Protein AF-A0A6G4U5X5-F1 (afdb_monomer_lite)

pLDDT: mean 91.35, std 9.35, range [53.75, 98.38]

Foldseek 3Di:
DDADFLLVLLPDPDPDFLFQLRVVLSVQLSVVRPPHHLDPDLVVNLVSSQVSSCVVQVDGQDLDDDSPPKDAGPVSAPDDDDGGRIHGSCCVNPPVSVSSSVSSVVSVVVVVVVVVD

Structure (mmCIF, N/CA/C/O backbone):
data_AF-A0A6G4U5X5-F1
#
_entry.id   AF-A0A6G4U5X5-F1
#
loop_
_atom_site.group_PDB
_atom_site.id
_atom_site.type_symbol
_atom_site.label_atom_id
_atom_site.label_alt_id
_atom_site.label_comp_id
_atom_site.label_asym_id
_atom_site.label_entity_id
_atom_site.label_seq_id
_atom_site.pdbx_PDB_ins_code
_atom_site.Cartn_x
_atom_site.Cartn_y
_atom_site.Cartn_z
_atom_site.occupancy
_atom_site.B_iso_or_equiv
_atom_site.auth_seq_id
_atom_site.auth_comp_id
_atom_site.auth_asym_id
_atom_site.auth_atom_id
_atom_site.pdbx_PDB_model_num
ATOM 1 N N . MET A 1 1 ? -10.133 -2.503 25.547 1.00 53.75 1 MET A N 1
ATOM 2 C CA . MET A 1 1 ? -9.577 -3.040 24.289 1.00 53.75 1 MET A CA 1
ATOM 3 C C . MET A 1 1 ? -8.911 -1.889 23.582 1.00 53.75 1 MET A C 1
ATOM 5 O O . MET A 1 1 ? -9.521 -0.827 23.541 1.00 53.75 1 MET A O 1
ATOM 9 N N . ASP A 1 2 ? -7.698 -2.084 23.079 1.00 70.62 2 ASP A N 1
ATOM 10 C CA . ASP A 1 2 ? -7.078 -1.077 22.222 1.00 70.62 2 ASP A CA 1
ATOM 11 C C . ASP A 1 2 ? -7.887 -0.957 20.927 1.00 70.62 2 ASP A C 1
ATOM 13 O O . ASP A 1 2 ? -8.328 -1.960 20.356 1.00 70.62 2 ASP A O 1
ATOM 17 N N . GLU A 1 3 ? -8.144 0.279 20.504 1.00 82.38 3 GLU A N 1
ATOM 18 C CA . GLU A 1 3 ? -8.809 0.561 19.236 1.00 82.38 3 GLU A CA 1
ATOM 19 C C . GLU A 1 3 ? -7.946 0.020 18.083 1.00 82.38 3 GLU A C 1
ATOM 21 O O . GLU A 1 3 ? -6.725 0.192 18.111 1.00 82.38 3 GLU A O 1
ATOM 26 N N . PRO A 1 4 ? -8.523 -0.657 17.070 1.00 87.69 4 PRO A N 1
ATOM 27 C CA . PRO A 1 4 ? -7.722 -1.189 15.982 1.00 87.69 4 PRO A CA 1
ATOM 28 C C . PRO A 1 4 ? -7.076 -0.050 15.184 1.00 87.69 4 PRO A C 1
ATOM 30 O O . PRO A 1 4 ? -7.732 0.918 14.788 1.00 87.69 4 PRO A O 1
ATOM 33 N N . THR A 1 5 ? -5.783 -0.198 14.917 1.00 95.44 5 THR A N 1
ATOM 34 C CA . THR A 1 5 ? -4.963 0.793 14.220 1.00 95.44 5 THR A CA 1
ATOM 35 C C . THR A 1 5 ? -4.638 0.358 12.792 1.00 95.44 5 THR A C 1
ATOM 37 O O . THR A 1 5 ? -4.713 -0.820 12.433 1.00 95.44 5 THR A O 1
ATOM 40 N N . LEU A 1 6 ? -4.280 1.318 11.943 1.00 96.56 6 LEU A N 1
ATOM 41 C CA . LEU A 1 6 ? -3.954 1.088 10.537 1.00 96.56 6 LEU A CA 1
ATOM 42 C C . LEU A 1 6 ? -2.741 0.169 10.359 1.00 96.56 6 LEU A C 1
ATOM 44 O O . LEU A 1 6 ? -2.747 -0.662 9.456 1.00 96.56 6 LEU A O 1
ATOM 48 N N . ASP A 1 7 ? -1.724 0.255 11.217 1.00 97.19 7 ASP A N 1
ATOM 49 C CA . ASP A 1 7 ? -0.539 -0.607 11.140 1.00 97.19 7 ASP A CA 1
ATOM 50 C C . ASP A 1 7 ? -0.834 -2.083 11.440 1.00 97.19 7 ASP A C 1
ATOM 52 O O . ASP A 1 7 ? -0.181 -2.971 10.879 1.00 97.19 7 ASP A O 1
ATOM 56 N N . ALA A 1 8 ? -1.871 -2.369 12.235 1.00 96.69 8 ALA A N 1
ATOM 57 C CA . ALA A 1 8 ? -2.313 -3.736 12.499 1.00 96.69 8 ALA A CA 1
ATOM 58 C C . ALA A 1 8 ? -2.749 -4.457 11.208 1.00 96.69 8 ALA A C 1
ATOM 60 O O . ALA A 1 8 ? -2.601 -5.677 11.088 1.00 96.69 8 ALA A O 1
ATOM 61 N N . LEU A 1 9 ? -3.205 -3.705 10.197 1.00 96.81 9 LEU A N 1
ATOM 62 C CA . LEU A 1 9 ? -3.581 -4.237 8.885 1.00 96.81 9 LEU A CA 1
ATOM 63 C C . LEU A 1 9 ? -2.387 -4.820 8.121 1.00 96.81 9 LEU A C 1
ATOM 65 O O . LEU A 1 9 ? -2.590 -5.643 7.229 1.00 96.81 9 LEU A O 1
ATOM 69 N N . PHE A 1 10 ? -1.155 -4.442 8.473 1.00 97.88 10 PHE A N 1
ATOM 70 C CA . PHE A 1 10 ? 0.069 -4.837 7.776 1.00 97.88 10 PHE A CA 1
ATOM 71 C C . PHE A 1 10 ? 0.797 -6.017 8.434 1.00 97.88 10 PHE A C 1
ATOM 73 O O . PHE A 1 10 ? 1.661 -6.624 7.798 1.00 97.88 10 PHE A O 1
ATOM 80 N N . VAL A 1 11 ? 0.435 -6.386 9.671 1.00 96.19 11 VAL A N 1
ATOM 81 C CA . VAL A 1 11 ? 1.116 -7.439 10.453 1.00 96.19 11 VAL A CA 1
ATOM 82 C C . VAL A 1 11 ? 1.192 -8.755 9.679 1.00 96.19 11 VAL A C 1
ATOM 84 O O . VAL A 1 11 ? 2.251 -9.378 9.593 1.00 96.19 11 VAL A O 1
ATOM 87 N N . ARG A 1 12 ? 0.080 -9.171 9.060 1.00 95.75 12 ARG A N 1
ATOM 88 C CA . ARG A 1 12 ? 0.068 -10.343 8.179 1.00 95.75 12 ARG A CA 1
ATOM 89 C C . ARG A 1 12 ? 0.578 -9.952 6.796 1.00 95.75 12 ARG A C 1
ATOM 91 O O . ARG A 1 12 ? -0.086 -9.228 6.061 1.00 95.75 12 ARG A O 1
ATOM 98 N N . ARG A 1 13 ? 1.714 -10.491 6.380 1.00 96.12 13 ARG A N 1
ATOM 99 C CA . ARG A 1 13 ? 2.223 -10.272 5.021 1.00 96.12 13 ARG A CA 1
ATOM 100 C C . ARG A 1 13 ? 1.377 -11.025 3.976 1.00 96.12 13 ARG A C 1
ATOM 102 O O . ARG A 1 13 ? 0.862 -12.098 4.293 1.00 96.12 13 ARG A O 1
ATOM 109 N N . PRO A 1 14 ? 1.196 -10.482 2.761 1.00 94.31 14 PRO A N 1
ATOM 110 C CA . PRO A 1 14 ? 0.760 -11.247 1.597 1.00 94.31 14 PRO A CA 1
ATOM 111 C C . PRO A 1 14 ? 1.654 -12.472 1.367 1.00 94.31 14 PRO A C 1
ATOM 113 O O . PRO A 1 14 ? 2.864 -12.414 1.581 1.00 94.31 14 PRO A O 1
ATOM 116 N N . GLU A 1 15 ? 1.064 -13.574 0.906 1.00 91.56 15 GLU A N 1
ATOM 117 C CA . GLU A 1 15 ? 1.803 -14.809 0.594 1.00 91.56 15 GLU A CA 1
ATOM 118 C C . GLU A 1 15 ? 2.687 -14.660 -0.648 1.00 91.56 15 GLU A C 1
ATOM 120 O O . GLU A 1 15 ? 3.729 -15.303 -0.766 1.00 91.56 15 GLU A O 1
ATOM 125 N N . ARG A 1 16 ? 2.262 -13.807 -1.585 1.00 92.69 16 ARG A N 1
ATOM 126 C CA . ARG A 1 16 ? 2.965 -13.512 -2.832 1.00 92.69 16 ARG A CA 1
ATOM 127 C C . ARG A 1 16 ? 3.158 -12.012 -2.969 1.00 92.69 16 ARG A C 1
ATOM 129 O O . ARG A 1 16 ? 2.238 -11.240 -2.709 1.00 92.69 16 ARG A O 1
ATOM 136 N N . TRP A 1 17 ? 4.345 -11.636 -3.421 1.00 93.94 17 TRP A N 1
ATOM 137 C CA . TRP A 1 17 ? 4.736 -10.262 -3.725 1.00 93.94 17 TRP A CA 1
ATOM 138 C C . TRP A 1 17 ? 4.868 -10.085 -5.234 1.00 93.94 17 TRP A C 1
ATOM 140 O O . TRP A 1 17 ? 5.132 -11.063 -5.935 1.00 93.94 17 TRP A O 1
ATOM 150 N N . GLY A 1 18 ? 4.698 -8.857 -5.730 1.00 90.38 18 GLY A N 1
ATOM 151 C CA . GLY A 1 18 ? 4.970 -8.547 -7.132 1.00 90.38 18 GLY A CA 1
ATOM 152 C C . GLY A 1 18 ? 6.472 -8.559 -7.411 1.00 90.38 18 GLY A C 1
ATOM 153 O O . GLY A 1 18 ? 6.955 -9.331 -8.234 1.00 90.38 18 GLY A O 1
ATOM 154 N N . LEU A 1 19 ? 7.216 -7.721 -6.692 1.00 90.69 19 LEU A N 1
ATOM 155 C CA . LEU A 1 19 ? 8.650 -7.488 -6.842 1.00 90.69 19 LEU A CA 1
ATOM 156 C C . LEU A 1 19 ? 9.338 -7.293 -5.482 1.00 90.69 19 LEU A C 1
ATOM 158 O O . LEU A 1 19 ? 8.697 -7.168 -4.440 1.00 90.69 19 LEU A O 1
ATOM 162 N N . ARG A 1 20 ? 10.678 -7.272 -5.480 1.00 90.25 20 ARG A N 1
ATOM 163 C CA . ARG A 1 20 ? 11.488 -7.238 -4.246 1.00 90.25 20 ARG A CA 1
ATOM 164 C C . ARG A 1 20 ? 11.417 -5.912 -3.482 1.00 90.25 20 ARG A C 1
ATOM 166 O O . ARG A 1 20 ? 11.729 -5.902 -2.296 1.00 90.25 20 ARG A O 1
ATOM 173 N N . GLY A 1 21 ? 10.984 -4.826 -4.120 1.00 91.88 21 GLY A N 1
ATOM 174 C CA . GLY A 1 21 ? 10.710 -3.554 -3.450 1.00 91.88 21 GLY A CA 1
ATOM 175 C C . GLY A 1 21 ? 9.366 -3.524 -2.715 1.00 91.88 21 GLY A C 1
ATOM 176 O O . GLY A 1 21 ? 9.219 -2.756 -1.766 1.00 91.88 21 GLY A O 1
ATOM 177 N N . ASP A 1 22 ? 8.396 -4.371 -3.085 1.00 95.44 22 ASP A N 1
ATOM 178 C CA . ASP A 1 22 ? 7.057 -4.350 -2.475 1.00 95.44 22 ASP A CA 1
ATOM 179 C C . ASP A 1 22 ? 7.072 -4.673 -0.965 1.00 95.44 22 ASP A C 1
ATOM 181 O O . ASP A 1 22 ? 6.431 -3.939 -0.208 1.00 95.44 22 ASP A O 1
ATOM 185 N N . PRO A 1 23 ? 7.831 -5.677 -0.470 1.00 95.50 23 PRO A N 1
ATOM 186 C CA . PRO A 1 23 ? 7.966 -5.915 0.969 1.00 95.50 23 PRO A CA 1
ATOM 187 C C . PRO A 1 23 ? 8.531 -4.716 1.742 1.00 95.50 23 PRO A C 1
ATOM 189 O O . PRO A 1 23 ? 8.135 -4.482 2.884 1.00 95.50 23 PRO A O 1
ATOM 192 N N . VAL A 1 24 ? 9.442 -3.951 1.130 1.00 94.81 24 VAL A N 1
ATOM 193 C CA . VAL A 1 24 ? 10.057 -2.773 1.760 1.00 94.81 24 VAL A CA 1
ATOM 194 C C . VAL A 1 24 ? 9.028 -1.652 1.891 1.00 94.81 24 VAL A C 1
ATOM 196 O O . VAL A 1 24 ? 8.882 -1.084 2.973 1.00 94.81 24 VAL A O 1
ATOM 199 N N . VAL A 1 25 ? 8.262 -1.369 0.830 1.00 97.12 25 VAL A N 1
ATOM 200 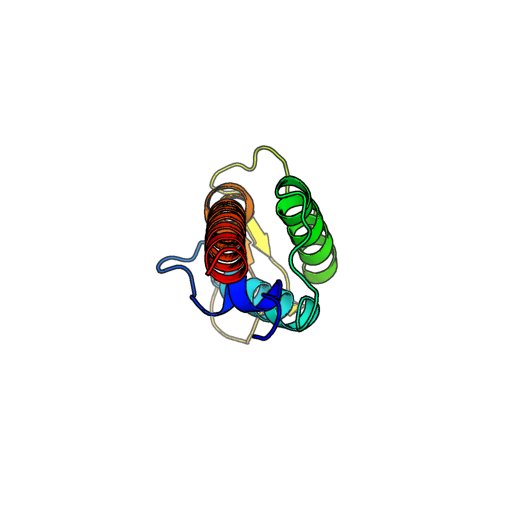C CA . VAL A 1 25 ? 7.173 -0.376 0.886 1.00 97.12 25 VAL A CA 1
ATOM 201 C C . VAL A 1 25 ? 6.106 -0.793 1.895 1.00 97.12 25 VAL A C 1
ATOM 203 O O . VAL A 1 25 ? 5.663 0.033 2.685 1.00 97.12 25 VAL A O 1
ATOM 206 N N . TRP A 1 26 ? 5.742 -2.077 1.937 1.00 98.12 26 TRP A N 1
ATOM 207 C CA . TRP A 1 26 ? 4.797 -2.608 2.921 1.00 98.12 26 TRP A CA 1
ATOM 208 C C . TRP A 1 26 ? 5.242 -2.349 4.362 1.00 98.12 26 TRP A C 1
ATOM 210 O O . TRP A 1 26 ? 4.452 -1.877 5.177 1.00 98.12 26 TRP A O 1
ATOM 220 N N . GLN A 1 27 ? 6.511 -2.617 4.676 1.00 97.12 27 GLN A N 1
ATOM 221 C CA . GLN A 1 27 ? 7.064 -2.350 6.003 1.00 97.12 27 GLN A CA 1
ATOM 222 C C . GLN A 1 27 ? 7.103 -0.848 6.321 1.00 97.12 27 GLN A C 1
ATOM 224 O O . GLN A 1 27 ? 6.779 -0.451 7.438 1.00 97.12 27 GLN A O 1
ATOM 229 N N . GLN A 1 28 ? 7.470 -0.001 5.357 1.00 97.75 28 GLN A N 1
ATOM 230 C CA . GLN A 1 28 ? 7.487 1.448 5.567 1.00 97.75 28 GLN A CA 1
ATOM 231 C C . GLN A 1 28 ? 6.083 2.026 5.772 1.00 97.75 28 GLN A C 1
ATOM 233 O O . GLN A 1 28 ? 5.910 2.901 6.617 1.00 97.75 28 GLN A O 1
ATOM 238 N N . LEU A 1 29 ? 5.078 1.523 5.049 1.00 98.38 29 LEU A N 1
ATOM 239 C CA . LEU A 1 29 ? 3.678 1.884 5.271 1.00 98.38 29 LEU A CA 1
ATOM 240 C C . LEU A 1 29 ? 3.220 1.484 6.671 1.00 98.38 29 LEU A C 1
ATOM 242 O O . LEU A 1 29 ? 2.623 2.304 7.361 1.00 98.38 29 LEU A O 1
ATOM 246 N N . GLN A 1 30 ? 3.543 0.263 7.110 1.00 98.38 30 GLN A N 1
ATOM 247 C CA . GLN A 1 30 ? 3.246 -0.180 8.472 1.00 98.38 30 GLN A CA 1
ATOM 248 C C . GLN A 1 30 ? 3.827 0.786 9.513 1.00 98.38 30 GLN A C 1
ATOM 250 O O . GLN A 1 30 ? 3.128 1.173 10.444 1.00 98.38 30 GLN A O 1
ATOM 255 N N . GLU A 1 31 ? 5.082 1.204 9.343 1.00 98.00 31 GLU A N 1
ATOM 256 C CA . GLU A 1 31 ? 5.736 2.121 10.277 1.00 98.00 31 GLU A CA 1
ATOM 257 C C . GLU A 1 31 ? 5.099 3.515 10.273 1.00 98.00 31 GLU A C 1
ATOM 259 O O . GLU A 1 31 ? 4.765 4.049 11.327 1.00 98.00 31 GLU A O 1
ATOM 264 N N . ARG A 1 32 ? 4.870 4.095 9.089 1.00 97.75 32 ARG A N 1
ATOM 265 C CA . ARG A 1 32 ? 4.249 5.426 8.945 1.00 97.75 32 ARG A CA 1
ATOM 266 C C . ARG A 1 32 ? 2.818 5.474 9.468 1.00 97.75 32 ARG A C 1
ATOM 268 O O . ARG A 1 32 ? 2.333 6.534 9.862 1.00 97.75 32 ARG A O 1
ATOM 275 N N . LEU A 1 33 ? 2.132 4.334 9.442 1.00 97.44 33 LEU A N 1
ATOM 276 C CA . LEU A 1 33 ? 0.750 4.207 9.883 1.00 97.44 33 LEU A CA 1
ATOM 277 C C . LEU A 1 33 ? 0.604 3.755 11.339 1.00 97.44 33 LEU A C 1
ATOM 279 O O . LEU A 1 33 ? -0.525 3.600 11.813 1.00 97.44 33 LEU A O 1
ATOM 283 N N . ARG A 1 34 ? 1.721 3.583 12.056 1.00 97.19 34 ARG A N 1
ATOM 284 C CA . ARG A 1 34 ? 1.745 3.090 13.431 1.00 97.19 34 ARG A CA 1
ATOM 285 C C . ARG A 1 34 ? 0.882 3.938 14.358 1.00 97.19 34 ARG A C 1
ATOM 287 O O . ARG A 1 34 ? 1.058 5.150 14.455 1.00 97.19 34 ARG A O 1
ATOM 294 N N . GLY A 1 35 ? -0.048 3.284 15.053 1.00 94.56 35 GLY A N 1
ATOM 295 C CA . GLY A 1 35 ? -0.889 3.919 16.069 1.00 94.56 35 GLY A CA 1
ATOM 296 C C . GLY A 1 35 ? -2.008 4.808 15.518 1.00 94.56 35 GLY A C 1
ATOM 297 O O . GLY A 1 35 ? -2.801 5.331 16.297 1.00 94.56 35 GLY A O 1
ATOM 298 N N . ARG A 1 36 ? -2.115 4.991 14.194 1.00 95.31 36 ARG A N 1
ATOM 299 C CA . ARG A 1 36 ? -3.219 5.757 13.596 1.00 95.31 36 ARG A CA 1
ATOM 300 C C . ARG A 1 36 ? -4.502 4.922 13.657 1.00 95.31 36 ARG A C 1
ATOM 302 O O . ARG A 1 36 ? -4.465 3.773 13.218 1.00 95.31 36 ARG A O 1
ATOM 309 N N . PRO A 1 37 ? -5.635 5.460 14.137 1.00 93.62 37 PRO A N 1
ATOM 310 C CA . PRO A 1 37 ? -6.885 4.708 14.201 1.00 93.62 37 PRO A CA 1
ATOM 311 C C . PRO A 1 37 ? -7.402 4.370 12.798 1.00 93.62 37 PRO A C 1
ATOM 313 O O . PRO A 1 37 ? -7.193 5.128 11.843 1.00 93.62 37 PRO A O 1
ATOM 316 N N . ILE A 1 38 ? -8.100 3.240 12.664 1.00 93.00 38 ILE A N 1
ATOM 317 C CA . ILE A 1 38 ? -8.803 2.904 11.420 1.00 93.00 38 ILE A CA 1
ATOM 318 C C . ILE A 1 38 ? -9.980 3.884 11.237 1.00 93.00 38 ILE A C 1
ATOM 320 O O . ILE A 1 38 ? -10.876 3.914 12.083 1.00 93.00 38 ILE A O 1
ATOM 324 N N . PRO A 1 39 ? -10.044 4.667 10.141 1.00 91.12 39 PRO A N 1
ATOM 325 C CA . PRO A 1 39 ? -11.155 5.578 9.889 1.00 91.12 39 PRO A CA 1
ATOM 326 C C . PRO A 1 39 ? -12.492 4.836 9.778 1.00 91.12 39 PRO A C 1
ATOM 328 O O . PRO A 1 39 ? -12.580 3.735 9.234 1.00 91.12 39 PRO A O 1
ATOM 331 N N . GLY A 1 40 ? -13.570 5.488 10.221 1.00 84.75 40 GLY A N 1
ATOM 332 C CA . GLY A 1 40 ? -14.927 4.934 10.138 1.00 84.75 40 GLY A CA 1
ATOM 333 C C . GLY A 1 40 ? -15.452 4.749 8.706 1.00 84.75 40 GLY A C 1
ATOM 334 O O . GLY A 1 40 ? -16.390 3.983 8.498 1.00 84.75 40 GLY A O 1
ATOM 335 N N . PHE A 1 41 ? -14.840 5.417 7.722 1.00 88.00 41 PHE A N 1
ATOM 336 C CA . PHE A 1 41 ? -15.199 5.345 6.306 1.00 88.00 41 PHE A CA 1
ATOM 337 C C . PHE A 1 41 ? -14.176 4.505 5.530 1.00 88.00 41 PHE A C 1
ATOM 339 O O . PHE A 1 41 ? -13.064 4.960 5.271 1.00 88.00 41 PHE A O 1
ATOM 346 N N . LEU A 1 42 ? -14.550 3.280 5.140 1.00 83.75 42 LEU A N 1
ATOM 347 C CA . LEU A 1 42 ? -13.641 2.319 4.494 1.00 83.75 42 LEU A CA 1
ATOM 348 C C . LEU A 1 42 ? -12.945 2.836 3.221 1.00 83.75 42 LEU A C 1
ATOM 350 O O . LEU A 1 42 ? -11.755 2.563 3.069 1.00 83.75 42 LEU A O 1
ATOM 354 N N . PRO A 1 43 ? -13.590 3.614 2.329 1.00 88.69 43 PRO A N 1
ATOM 355 C CA . PRO A 1 43 ? -12.894 4.168 1.169 1.00 88.69 43 PRO A CA 1
ATOM 356 C C . PRO A 1 43 ? -11.723 5.095 1.531 1.00 88.69 43 PRO A C 1
ATOM 358 O O . PRO A 1 43 ? -10.781 5.203 0.751 1.00 88.69 43 PRO A O 1
ATOM 361 N N . ALA A 1 44 ? -11.714 5.696 2.730 1.00 92.88 44 ALA A N 1
ATOM 362 C CA . ALA A 1 44 ? -10.582 6.500 3.192 1.00 92.88 44 ALA A CA 1
ATOM 363 C C . ALA A 1 44 ? -9.303 5.668 3.392 1.00 92.88 44 ALA A C 1
ATOM 365 O O . ALA A 1 44 ? -8.210 6.217 3.286 1.00 92.88 44 ALA A O 1
ATOM 366 N N . ILE A 1 45 ? -9.413 4.354 3.638 1.00 94.38 45 ILE A N 1
ATOM 367 C CA . ILE A 1 45 ? -8.251 3.457 3.757 1.00 94.38 45 ILE A CA 1
ATOM 368 C C . ILE A 1 45 ? -7.448 3.460 2.460 1.00 94.38 45 ILE A C 1
ATOM 370 O O . ILE A 1 45 ? -6.233 3.638 2.498 1.00 94.38 45 ILE A O 1
ATOM 374 N N . GLY A 1 46 ? -8.133 3.314 1.320 1.00 94.81 46 GLY A N 1
ATOM 375 C CA . GLY A 1 46 ? -7.496 3.341 0.006 1.00 94.81 46 GLY A CA 1
ATOM 376 C C . GLY A 1 46 ? -6.758 4.655 -0.220 1.00 94.81 46 GLY A C 1
ATOM 377 O O . GLY A 1 46 ? -5.564 4.645 -0.492 1.00 94.81 46 GLY A O 1
ATOM 378 N N . THR A 1 47 ? -7.428 5.786 0.013 1.00 96.12 47 THR A N 1
ATOM 379 C CA . THR A 1 47 ? -6.826 7.119 -0.135 1.00 96.12 47 THR A CA 1
ATOM 380 C C . THR A 1 47 ? -5.611 7.332 0.771 1.00 96.12 47 THR A C 1
ATOM 382 O O . THR A 1 47 ? -4.603 7.867 0.316 1.00 96.12 47 THR A O 1
ATOM 385 N N . ILE A 1 48 ? -5.675 6.903 2.036 1.00 97.56 48 ILE A N 1
ATOM 386 C CA . ILE A 1 48 ? -4.547 7.019 2.972 1.00 97.56 48 ILE A CA 1
ATOM 387 C C . ILE A 1 48 ? -3.364 6.187 2.478 1.00 97.56 48 ILE A C 1
ATOM 389 O O . ILE A 1 48 ? -2.249 6.695 2.407 1.00 97.56 48 ILE A O 1
ATOM 393 N N . VAL A 1 49 ? -3.597 4.923 2.122 1.00 97.38 49 VAL A N 1
ATOM 394 C CA . VAL A 1 49 ? -2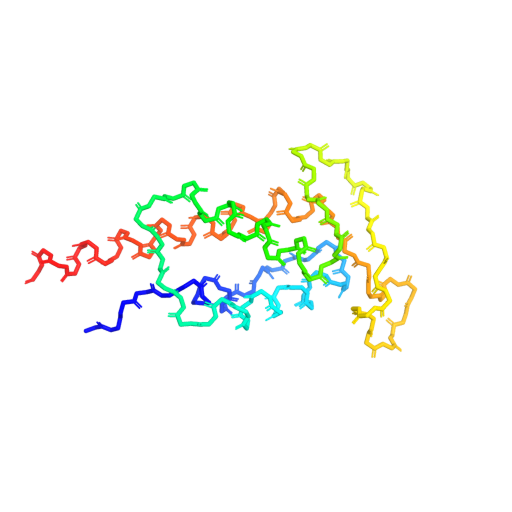.522 4.032 1.673 1.00 97.38 49 VAL A CA 1
ATOM 395 C C . VAL A 1 49 ? -1.927 4.513 0.351 1.00 97.38 49 VAL A C 1
ATOM 397 O O . VAL A 1 49 ? -0.711 4.495 0.212 1.00 97.38 49 VAL A O 1
ATOM 400 N N . GLU A 1 50 ? -2.743 4.988 -0.591 1.00 97.88 50 GLU A N 1
ATOM 401 C CA . GLU A 1 50 ? -2.274 5.572 -1.856 1.00 97.88 50 GLU A CA 1
ATOM 402 C C . GLU A 1 50 ? -1.408 6.816 -1.620 1.00 97.88 50 GLU A C 1
ATOM 404 O O . GLU A 1 50 ? -0.326 6.927 -2.194 1.00 97.88 50 GLU A O 1
ATOM 409 N N . SER A 1 51 ? -1.831 7.708 -0.721 1.00 98.12 51 SER A N 1
ATOM 410 C CA . SER A 1 51 ? -1.073 8.915 -0.380 1.00 98.12 51 SER A CA 1
ATOM 411 C C . SER A 1 51 ? 0.269 8.593 0.286 1.00 98.12 51 SER A C 1
ATOM 413 O O . SER A 1 51 ? 1.301 9.137 -0.107 1.00 98.12 51 SER A O 1
ATOM 415 N N . GLU A 1 52 ? 0.293 7.677 1.257 1.00 98.31 52 GLU A N 1
ATOM 416 C CA . GLU A 1 52 ? 1.540 7.269 1.916 1.00 98.31 52 GLU A CA 1
ATOM 417 C C . GLU A 1 52 ? 2.444 6.459 0.975 1.00 98.31 52 GLU A C 1
ATOM 419 O O . GLU A 1 52 ? 3.669 6.583 1.027 1.00 98.31 52 GLU A O 1
ATOM 424 N N . PHE A 1 53 ? 1.859 5.664 0.073 1.00 98.31 53 PHE A N 1
ATOM 425 C CA . PHE A 1 53 ? 2.594 4.972 -0.981 1.00 98.31 53 PHE A CA 1
ATOM 426 C C . PHE A 1 53 ? 3.317 5.980 -1.874 1.00 98.31 53 PHE A C 1
ATOM 428 O O . PHE A 1 53 ? 4.522 5.840 -2.093 1.00 98.31 53 PHE A O 1
ATOM 435 N N . ALA A 1 54 ? 2.623 7.023 -2.337 1.00 98.25 54 ALA A N 1
ATOM 436 C CA . ALA A 1 54 ? 3.228 8.090 -3.127 1.00 98.25 54 ALA A CA 1
ATOM 437 C C . ALA A 1 54 ? 4.317 8.832 -2.335 1.00 98.25 54 ALA A C 1
ATOM 439 O O . ALA A 1 54 ? 5.396 9.084 -2.866 1.00 98.25 54 ALA A O 1
ATOM 440 N N . ALA A 1 55 ? 4.106 9.088 -1.040 1.00 97.94 55 ALA A N 1
ATOM 441 C CA . ALA A 1 55 ? 5.106 9.720 -0.178 1.00 97.94 55 ALA A CA 1
ATOM 442 C C . ALA A 1 55 ? 6.378 8.868 0.021 1.00 97.94 55 ALA A C 1
ATOM 444 O O . ALA A 1 55 ? 7.474 9.415 0.149 1.00 97.94 55 ALA A O 1
ATOM 445 N N . ILE A 1 56 ? 6.256 7.537 0.059 1.00 96.88 56 ILE A N 1
ATOM 446 C CA . ILE A 1 56 ? 7.396 6.611 0.169 1.00 96.88 56 ILE A CA 1
ATOM 447 C C . ILE A 1 56 ? 8.118 6.460 -1.169 1.00 96.88 56 ILE A C 1
ATOM 449 O O . ILE A 1 56 ? 9.346 6.406 -1.216 1.00 96.88 56 ILE A O 1
ATOM 453 N N . THR A 1 57 ? 7.361 6.317 -2.252 1.00 96.44 57 THR A N 1
ATOM 454 C CA . THR A 1 57 ? 7.894 5.887 -3.550 1.00 96.44 57 THR A CA 1
ATOM 455 C C . THR A 1 57 ? 8.216 7.041 -4.490 1.00 96.44 57 THR A C 1
ATOM 457 O O . THR A 1 57 ? 9.000 6.859 -5.416 1.00 96.44 57 THR A O 1
ATOM 460 N N . GLY A 1 58 ? 7.627 8.216 -4.271 1.00 97.38 58 GLY A N 1
ATOM 461 C CA . GLY A 1 58 ? 7.611 9.314 -5.237 1.00 97.38 58 GLY A CA 1
ATOM 462 C C . GLY A 1 58 ? 6.754 9.023 -6.474 1.00 97.38 58 GLY A C 1
ATOM 463 O O . GLY A 1 58 ? 6.888 9.721 -7.476 1.00 97.38 58 GLY A O 1
ATOM 464 N N . VAL A 1 59 ? 5.917 7.979 -6.440 1.00 96.38 59 VAL A N 1
ATOM 465 C CA . VAL A 1 59 ? 5.111 7.522 -7.576 1.00 96.38 59 VAL A CA 1
ATOM 466 C C . VAL A 1 59 ? 3.641 7.451 -7.183 1.00 96.38 59 VAL A C 1
ATOM 468 O O . VAL A 1 59 ? 3.266 6.743 -6.253 1.00 96.38 59 VAL A O 1
ATOM 471 N N . GLU A 1 60 ? 2.797 8.121 -7.961 1.00 97.00 60 GLU A N 1
ATOM 472 C CA . GLU A 1 60 ? 1.346 7.979 -7.860 1.00 97.00 60 GLU A CA 1
ATOM 473 C C . GLU A 1 60 ? 0.894 6.590 -8.315 1.00 97.00 60 GLU A C 1
ATOM 475 O O . GLU A 1 60 ? 1.351 6.074 -9.340 1.00 97.00 60 GLU A O 1
ATOM 480 N N . LEU A 1 61 ? -0.044 5.989 -7.582 1.00 96.44 61 LEU A N 1
ATOM 481 C CA . LEU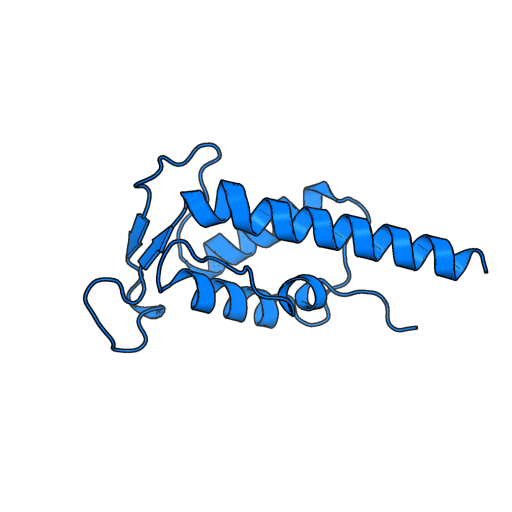 A 1 61 ? -0.600 4.695 -7.956 1.00 96.44 61 LEU A CA 1
ATOM 482 C C . LEU A 1 61 ? -1.703 4.894 -9.013 1.00 96.44 61 LEU A C 1
ATOM 484 O O . LEU A 1 61 ? -2.791 5.363 -8.673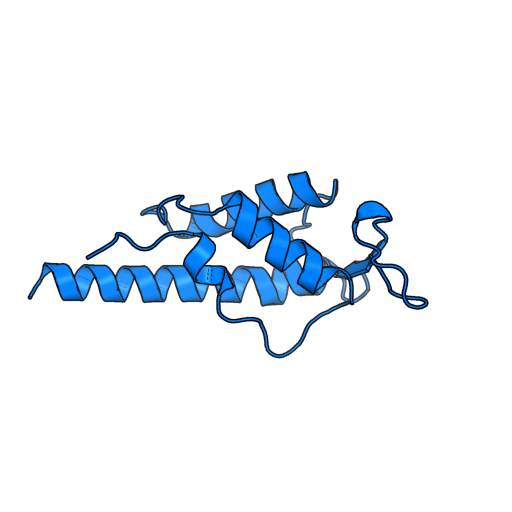 1.00 96.44 61 LEU A O 1
ATOM 488 N N . PRO A 1 62 ? -1.507 4.516 -10.287 1.00 96.00 62 PRO A N 1
ATOM 489 C CA . PRO A 1 62 ? -2.526 4.710 -11.317 1.00 96.00 62 PRO A CA 1
ATOM 490 C C . PRO A 1 62 ? -3.785 3.891 -11.006 1.00 96.00 62 PRO A C 1
ATOM 492 O O . PRO A 1 62 ? -3.712 2.824 -10.394 1.00 96.00 62 PRO A O 1
ATOM 495 N N . SER A 1 63 ? -4.959 4.348 -11.454 1.00 94.44 63 SER A N 1
ATOM 496 C CA . SER A 1 63 ? -6.218 3.608 -11.249 1.00 94.44 63 SER A CA 1
ATOM 497 C C . SER A 1 63 ? -6.281 2.290 -12.034 1.00 94.44 63 SER A C 1
ATOM 499 O O . SER A 1 63 ? -7.049 1.403 -11.669 1.00 94.44 63 SER A O 1
ATOM 501 N N . ARG A 1 64 ? -5.509 2.165 -13.123 1.00 95.69 64 ARG A N 1
ATOM 502 C CA . ARG A 1 64 ? -5.457 0.984 -14.005 1.00 95.69 64 ARG A CA 1
ATOM 503 C C . ARG A 1 64 ? -4.019 0.727 -14.504 1.00 95.69 64 ARG A C 1
ATOM 505 O O . ARG A 1 64 ? -3.736 1.034 -15.659 1.00 95.69 64 ARG A O 1
ATOM 512 N N . PRO A 1 65 ? -3.098 0.249 -13.649 1.00 96.06 65 PRO A N 1
ATOM 513 C CA . PRO A 1 65 ? -1.748 -0.139 -14.067 1.00 96.06 65 PRO A CA 1
ATOM 514 C C . PRO A 1 65 ? -1.773 -1.370 -14.981 1.00 96.06 65 PRO A C 1
ATOM 516 O O . PRO A 1 65 ? -2.578 -2.282 -14.781 1.00 96.06 65 PRO A O 1
ATOM 519 N N . GLY A 1 66 ? -0.850 -1.430 -15.941 1.00 96.75 66 GLY A N 1
ATOM 520 C CA . GLY A 1 66 ? -0.560 -2.661 -16.681 1.00 96.75 66 GLY A CA 1
ATOM 521 C C . GLY A 1 66 ? 0.183 -3.693 -15.820 1.00 96.75 66 GLY A C 1
ATOM 522 O O . GLY A 1 66 ? 0.771 -3.346 -14.800 1.00 96.75 66 GLY A O 1
ATOM 523 N N . LEU A 1 67 ? 0.208 -4.965 -16.236 1.00 93.12 67 LEU A N 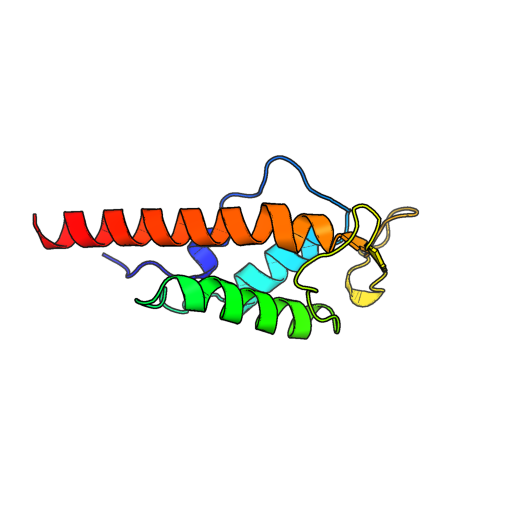1
ATOM 524 C CA . LEU A 1 67 ? 0.936 -6.035 -15.520 1.00 93.12 67 LEU A CA 1
ATOM 525 C C . LEU A 1 67 ? 2.437 -5.726 -15.346 1.00 93.12 67 LEU A C 1
ATOM 527 O O . LEU A 1 67 ? 3.025 -6.038 -14.306 1.00 93.12 67 LEU A O 1
ATOM 531 N N . ASP A 1 68 ? 3.019 -5.048 -16.335 1.00 93.50 68 ASP A N 1
ATOM 532 C CA . ASP A 1 68 ? 4.438 -4.682 -16.387 1.00 93.50 68 ASP A CA 1
ATOM 533 C C . ASP A 1 68 ? 4.714 -3.248 -15.898 1.00 93.50 68 ASP A C 1
ATOM 535 O O . ASP A 1 68 ? 5.816 -2.726 -16.069 1.00 93.50 68 ASP A O 1
ATOM 539 N N . ASP A 1 69 ? 3.731 -2.581 -15.273 1.00 95.69 69 ASP A N 1
ATOM 540 C CA . ASP A 1 69 ? 3.938 -1.256 -14.680 1.00 95.69 69 ASP A CA 1
ATOM 541 C C . ASP A 1 69 ? 4.752 -1.361 -13.389 1.00 95.69 69 ASP A C 1
ATOM 543 O O . ASP A 1 69 ? 4.234 -1.424 -12.268 1.00 95.69 69 ASP A O 1
ATOM 547 N N . HIS A 1 70 ? 6.069 -1.400 -13.562 1.00 95.50 70 HIS A N 1
ATOM 548 C CA . HIS A 1 70 ? 7.042 -1.488 -12.482 1.00 95.50 70 HIS A CA 1
ATOM 549 C C . HIS A 1 70 ? 7.831 -0.189 -12.374 1.00 95.50 70 HIS A C 1
ATOM 551 O O . HIS A 1 70 ? 8.039 0.515 -13.366 1.00 95.50 70 HIS A O 1
ATOM 557 N N . ARG A 1 71 ? 8.282 0.155 -11.168 1.00 95.62 71 ARG A N 1
ATOM 558 C CA . ARG A 1 71 ? 9.119 1.340 -10.941 1.00 95.62 71 ARG A CA 1
ATOM 559 C C . ARG A 1 71 ? 10.329 0.964 -10.112 1.00 95.62 71 ARG A C 1
ATOM 561 O O . ARG A 1 71 ? 10.192 0.409 -9.027 1.00 95.62 71 ARG A O 1
ATOM 568 N N . TYR A 1 72 ? 11.510 1.256 -10.642 1.00 93.44 72 TYR A N 1
ATOM 569 C CA . TYR A 1 72 ? 12.757 1.089 -9.913 1.00 93.44 72 TYR A CA 1
ATOM 570 C C . TYR A 1 72 ? 13.000 2.298 -9.015 1.00 93.44 72 TYR A C 1
ATOM 572 O O . TYR A 1 72 ? 13.016 3.437 -9.483 1.00 93.44 72 TYR A O 1
ATOM 580 N N . LEU A 1 73 ? 13.213 2.037 -7.730 1.00 92.00 73 LEU A N 1
ATOM 581 C CA . LEU A 1 73 ? 13.372 3.038 -6.691 1.00 92.00 73 LEU A CA 1
ATOM 582 C C . LEU A 1 73 ? 14.641 2.720 -5.908 1.00 92.00 73 LEU A C 1
ATOM 584 O O . LEU A 1 73 ? 14.680 1.817 -5.073 1.00 92.00 73 LEU A O 1
ATOM 588 N N . ARG A 1 74 ? 15.708 3.475 -6.192 1.00 89.38 74 ARG A N 1
ATOM 589 C CA . ARG A 1 74 ? 17.048 3.232 -5.634 1.00 89.38 74 ARG A CA 1
ATOM 590 C C . ARG A 1 74 ? 17.047 3.158 -4.106 1.00 89.38 74 ARG A C 1
ATOM 592 O O . ARG A 1 74 ? 17.770 2.345 -3.548 1.00 89.38 74 ARG A O 1
ATOM 599 N N . HIS A 1 75 ? 16.264 3.997 -3.432 1.00 88.69 75 HIS A N 1
ATOM 600 C CA . HIS A 1 75 ? 16.204 4.041 -1.966 1.00 88.69 75 HIS A CA 1
ATOM 601 C C . HIS A 1 75 ? 15.500 2.832 -1.341 1.00 88.69 75 HIS A C 1
ATOM 603 O O . HIS A 1 75 ? 15.573 2.654 -0.130 1.00 88.69 75 HIS A O 1
ATOM 609 N N . LEU A 1 76 ? 14.825 2.009 -2.146 1.00 87.62 76 LEU A N 1
ATOM 610 C CA . LEU A 1 76 ? 14.233 0.746 -1.711 1.00 87.62 76 LEU A CA 1
ATOM 611 C C . LEU A 1 76 ? 15.147 -0.455 -1.973 1.00 87.62 76 LEU A C 1
ATOM 613 O O . LEU A 1 76 ? 14.815 -1.565 -1.559 1.00 87.62 76 LEU A O 1
ATOM 617 N N . ALA A 1 77 ? 16.268 -0.261 -2.673 1.00 85.25 77 ALA A N 1
ATOM 618 C CA . ALA A 1 77 ? 17.234 -1.321 -2.910 1.00 85.25 77 ALA A CA 1
ATOM 619 C C . ALA A 1 77 ? 18.025 -1.604 -1.625 1.00 85.25 77 ALA A C 1
ATOM 621 O O . ALA A 1 77 ? 18.558 -0.694 -0.992 1.00 85.25 77 ALA A O 1
ATOM 622 N N . THR A 1 78 ? 18.111 -2.877 -1.252 1.00 74.00 78 THR A N 1
ATOM 623 C CA . THR A 1 78 ? 18.803 -3.350 -0.040 1.00 74.00 78 THR A CA 1
ATOM 624 C C . THR A 1 78 ? 20.182 -3.966 -0.321 1.00 74.00 78 THR A C 1
ATOM 626 O O . THR A 1 78 ? 20.895 -4.343 0.605 1.00 74.00 78 THR A O 1
ATOM 629 N N . GLY A 1 79 ? 20.594 -4.020 -1.590 1.00 69.06 79 GLY A N 1
ATOM 630 C CA . GLY A 1 79 ? 21.906 -4.446 -2.073 1.00 69.06 79 GLY A CA 1
ATOM 631 C C . GLY A 1 79 ? 21.961 -5.809 -2.781 1.00 69.06 79 GLY A C 1
ATOM 632 O O . GLY A 1 79 ? 23.064 -6.322 -2.955 1.00 69.06 79 GLY A O 1
ATOM 633 N N . SER A 1 80 ? 20.843 -6.428 -3.201 1.00 64.06 80 SER A N 1
ATOM 634 C CA . SER A 1 80 ? 20.864 -7.783 -3.798 1.00 64.06 80 SER A CA 1
ATOM 635 C C . SER A 1 80 ? 20.024 -7.991 -5.079 1.00 64.06 80 SER A C 1
ATOM 637 O O . SER A 1 80 ? 18.815 -8.227 -5.056 1.00 64.06 80 SER A O 1
ATOM 639 N N . GLY A 1 81 ? 20.714 -8.069 -6.225 1.00 65.50 81 GLY A N 1
ATOM 640 C CA . GLY A 1 81 ? 20.195 -8.627 -7.484 1.00 65.50 81 GLY A CA 1
ATOM 641 C C . GLY A 1 81 ? 19.478 -7.647 -8.425 1.00 65.50 81 GLY A C 1
ATOM 642 O O . GLY A 1 81 ? 19.199 -6.504 -8.084 1.00 65.50 81 GLY A O 1
ATOM 643 N N . MET A 1 82 ? 19.171 -8.124 -9.638 1.00 57.94 82 MET A N 1
ATOM 644 C CA . MET A 1 82 ? 18.683 -7.316 -10.775 1.00 57.94 82 MET A CA 1
ATOM 645 C C . MET A 1 82 ? 17.279 -6.702 -10.601 1.00 57.94 82 MET A C 1
ATOM 647 O O . MET A 1 82 ? 16.875 -5.892 -11.425 1.00 57.94 82 MET A O 1
ATOM 651 N N . SER A 1 83 ? 16.538 -7.059 -9.548 1.00 63.03 83 SER A N 1
ATOM 652 C CA . SER A 1 83 ? 15.168 -6.569 -9.286 1.00 63.03 83 SER A CA 1
ATOM 653 C C . SER A 1 83 ? 15.028 -5.877 -7.930 1.00 63.03 83 SER A C 1
ATOM 655 O O . SER A 1 83 ? 13.914 -5.604 -7.477 1.00 63.03 83 SER A O 1
ATOM 657 N N . ASP A 1 84 ? 16.147 -5.652 -7.245 1.00 79.50 84 ASP A N 1
ATOM 658 C CA . ASP A 1 84 ? 16.161 -4.984 -5.952 1.00 79.50 84 ASP A CA 1
ATOM 659 C C . ASP A 1 84 ? 15.625 -3.555 -6.071 1.00 79.50 84 ASP A C 1
ATOM 661 O O . ASP A 1 84 ? 15.832 -2.889 -7.083 1.00 79.50 84 ASP A O 1
ATOM 665 N N . GLY A 1 85 ? 14.865 -3.103 -5.078 1.00 84.88 85 GLY A N 1
ATOM 666 C CA . GLY A 1 85 ? 14.244 -1.776 -5.090 1.00 84.88 85 GLY A CA 1
ATOM 667 C C . GLY A 1 85 ? 13.193 -1.525 -6.181 1.00 84.88 85 GLY A C 1
ATOM 668 O O . GLY A 1 85 ? 12.752 -0.391 -6.335 1.00 84.88 85 GLY A O 1
ATOM 669 N N . THR A 1 86 ? 12.759 -2.538 -6.940 1.00 93.31 86 THR A N 1
ATOM 670 C CA . THR A 1 86 ? 11.667 -2.370 -7.917 1.00 93.31 86 THR A CA 1
ATOM 671 C C . THR A 1 86 ? 10.319 -2.704 -7.283 1.00 93.31 86 THR A C 1
ATOM 673 O O . THR A 1 86 ? 10.196 -3.726 -6.608 1.00 93.31 86 THR A O 1
ATOM 676 N N . VAL A 1 87 ? 9.310 -1.863 -7.508 1.00 95.75 87 VAL A N 1
ATOM 677 C CA . VAL A 1 87 ? 7.930 -2.041 -7.022 1.00 95.75 87 VAL A CA 1
ATOM 678 C C . VAL A 1 87 ? 6.972 -2.299 -8.178 1.00 95.75 87 VAL A C 1
ATOM 680 O O . VAL A 1 87 ? 7.163 -1.757 -9.270 1.00 95.75 87 VAL A O 1
ATOM 683 N N . SER A 1 88 ? 5.941 -3.114 -7.953 1.00 97.50 88 SER A N 1
ATOM 684 C CA . SER A 1 88 ? 4.911 -3.408 -8.957 1.00 97.50 88 SER A CA 1
ATOM 685 C C . SER A 1 88 ? 3.646 -2.602 -8.672 1.00 97.50 88 SER A C 1
ATOM 687 O O . SER A 1 88 ? 2.917 -2.885 -7.722 1.00 97.50 88 SER A O 1
ATOM 689 N N . LEU A 1 89 ? 3.334 -1.614 -9.517 1.00 98.06 89 LEU A N 1
ATOM 690 C CA . LEU A 1 89 ? 2.114 -0.812 -9.362 1.00 98.06 89 LEU A CA 1
ATOM 691 C C . LEU A 1 89 ? 0.859 -1.681 -9.526 1.00 98.06 89 LEU A C 1
ATOM 693 O O . LEU A 1 89 ? -0.135 -1.476 -8.831 1.00 98.06 89 LEU A O 1
ATOM 697 N N . HIS A 1 90 ? 0.931 -2.703 -10.384 1.00 97.94 90 HIS A N 1
ATOM 698 C CA . HIS A 1 90 ? -0.123 -3.704 -10.530 1.00 97.94 90 HIS A CA 1
ATOM 699 C C . HIS A 1 90 ? -0.396 -4.455 -9.224 1.00 97.94 90 HIS A C 1
ATOM 701 O O . HIS A 1 90 ? -1.547 -4.546 -8.798 1.00 97.94 90 HIS A O 1
ATOM 707 N N . PHE A 1 91 ? 0.651 -4.956 -8.560 1.00 98.00 91 PHE A N 1
ATOM 708 C CA . PHE A 1 91 ? 0.513 -5.618 -7.262 1.00 98.00 91 PHE A CA 1
ATOM 709 C C . PHE A 1 91 ? -0.125 -4.690 -6.223 1.00 98.00 91 PHE A C 1
ATOM 711 O O . PHE A 1 91 ? -1.060 -5.091 -5.527 1.00 98.00 91 PHE A O 1
ATOM 718 N N . TRP A 1 92 ? 0.335 -3.440 -6.138 1.00 98.12 92 TRP A N 1
ATOM 719 C CA . TRP A 1 92 ? -0.200 -2.486 -5.169 1.00 98.12 92 TRP A CA 1
ATOM 720 C C . TRP A 1 92 ? -1.681 -2.187 -5.399 1.00 98.12 92 TRP A C 1
ATOM 722 O O . TRP A 1 92 ? -2.468 -2.241 -4.452 1.00 98.12 92 TRP A O 1
ATOM 732 N N . ARG A 1 93 ? -2.078 -1.953 -6.655 1.00 97.69 93 ARG A N 1
ATOM 733 C CA . ARG A 1 93 ? -3.462 -1.626 -7.014 1.00 97.69 93 ARG A CA 1
ATOM 734 C C . ARG A 1 93 ? -4.413 -2.815 -6.886 1.00 97.69 93 ARG A C 1
ATOM 736 O O . ARG A 1 93 ? -5.518 -2.640 -6.380 1.00 97.69 93 ARG A O 1
ATOM 743 N N . HIS A 1 94 ? -4.011 -3.994 -7.352 1.00 97.25 94 HIS A N 1
ATOM 744 C CA . HIS A 1 94 ? -4.919 -5.136 -7.516 1.00 97.25 94 HIS A CA 1
ATOM 745 C C . HIS A 1 94 ? -4.798 -6.205 -6.429 1.00 97.25 94 HIS A C 1
ATOM 747 O O . HIS A 1 94 ? -5.670 -7.066 -6.342 1.00 97.25 94 HIS A O 1
ATOM 753 N N . THR A 1 95 ? -3.770 -6.137 -5.581 1.00 97.06 95 THR A N 1
ATOM 754 C CA . THR A 1 95 ? -3.548 -7.124 -4.516 1.00 97.06 95 THR A CA 1
ATOM 755 C C . THR A 1 95 ? -3.398 -6.461 -3.152 1.00 97.06 95 THR A C 1
ATOM 757 O O . THR A 1 95 ? -4.192 -6.732 -2.254 1.00 97.06 95 THR A O 1
ATOM 760 N N . ALA A 1 96 ? -2.411 -5.579 -2.973 1.00 97.62 96 ALA A N 1
ATOM 761 C CA . ALA A 1 96 ? -2.098 -5.027 -1.653 1.00 97.62 96 ALA A CA 1
ATOM 762 C C . ALA A 1 96 ? -3.232 -4.150 -1.099 1.00 97.62 96 ALA A C 1
ATOM 764 O O . ALA A 1 96 ? -3.665 -4.361 0.033 1.00 97.62 96 ALA A O 1
ATOM 765 N N . LEU A 1 97 ? -3.741 -3.204 -1.899 1.00 97.06 97 LEU A N 1
ATOM 766 C CA . LEU A 1 97 ? -4.846 -2.331 -1.494 1.00 97.06 97 LEU A CA 1
ATOM 767 C C . LEU A 1 97 ? -6.122 -3.111 -1.136 1.00 97.06 97 LEU A C 1
ATOM 769 O O . LEU A 1 97 ? -6.621 -2.908 -0.027 1.00 97.06 97 LEU A O 1
ATOM 773 N N . PRO A 1 98 ? -6.631 -4.031 -1.984 1.00 96.94 98 PRO A N 1
ATOM 774 C CA . PRO A 1 98 ? -7.773 -4.871 -1.622 1.00 96.94 98 PRO A CA 1
ATOM 775 C C . PRO A 1 98 ? -7.575 -5.639 -0.310 1.00 96.94 98 PRO A C 1
ATOM 777 O O . PRO A 1 98 ? -8.440 -5.584 0.559 1.00 96.94 98 PRO A O 1
ATOM 780 N N . ILE A 1 99 ? -6.404 -6.257 -0.103 1.00 97.25 99 ILE A N 1
ATOM 781 C CA . ILE A 1 99 ? -6.089 -6.972 1.146 1.00 97.25 99 ILE A CA 1
ATOM 782 C C . ILE A 1 99 ? -6.215 -6.052 2.370 1.00 97.25 99 ILE A C 1
ATOM 784 O O . ILE A 1 99 ? -6.737 -6.468 3.406 1.00 97.25 99 ILE A O 1
ATOM 788 N N . LEU A 1 100 ? -5.713 -4.819 2.286 1.00 97.44 100 LEU A N 1
ATOM 789 C CA . LEU A 1 100 ? -5.756 -3.865 3.397 1.00 97.44 100 LEU A CA 1
ATOM 790 C C . LEU A 1 100 ? -7.184 -3.378 3.676 1.00 97.44 100 LEU A C 1
ATOM 792 O O . LEU A 1 100 ? -7.572 -3.275 4.840 1.00 97.44 100 LEU A O 1
ATOM 796 N N . ILE A 1 101 ? -7.975 -3.137 2.628 1.00 96.00 101 ILE A N 1
ATOM 797 C CA . ILE A 1 101 ? -9.388 -2.747 2.742 1.00 96.00 101 ILE A CA 1
ATOM 798 C C . ILE A 1 101 ? -10.207 -3.872 3.389 1.00 96.00 101 ILE A C 1
ATOM 800 O O . ILE A 1 101 ? -10.942 -3.615 4.345 1.00 96.00 101 ILE A O 1
ATOM 804 N N . ASP A 1 102 ? -10.028 -5.118 2.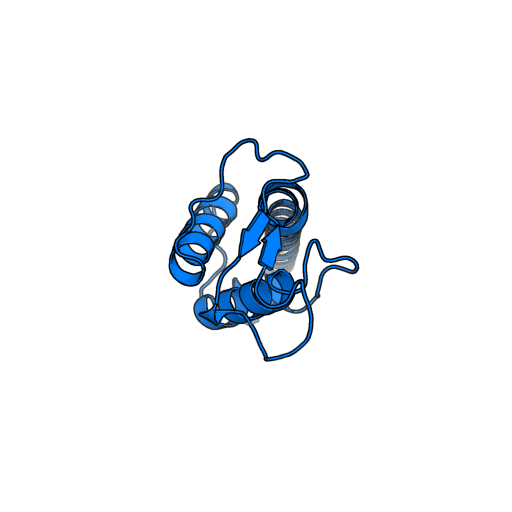945 1.00 95.88 102 ASP A N 1
ATOM 805 C CA . ASP A 1 102 ? -10.725 -6.282 3.505 1.00 95.88 102 ASP A CA 1
ATOM 806 C C . ASP A 1 102 ? -10.393 -6.479 4.989 1.00 95.88 102 ASP A C 1
ATOM 808 O O . ASP A 1 102 ? -11.269 -6.739 5.819 1.00 95.88 102 ASP A O 1
ATOM 812 N N . ARG A 1 103 ? -9.120 -6.298 5.361 1.00 96.25 103 ARG A N 1
ATOM 813 C CA . ARG A 1 103 ? -8.689 -6.366 6.764 1.00 96.25 103 ARG A CA 1
ATOM 814 C C . ARG A 1 103 ? -9.290 -5.246 7.605 1.00 96.25 103 ARG A C 1
ATOM 816 O O . ARG A 1 103 ? -9.691 -5.510 8.737 1.00 96.25 103 ARG A O 1
ATOM 823 N N . ALA A 1 104 ? -9.382 -4.029 7.070 1.00 94.94 104 ALA A N 1
ATOM 824 C CA . ALA A 1 104 ? -10.006 -2.907 7.767 1.00 94.94 104 ALA A CA 1
ATOM 825 C C . ALA A 1 104 ? -11.499 -3.163 8.013 1.00 94.94 104 ALA A C 1
ATOM 827 O O . ALA A 1 104 ? -11.989 -2.943 9.123 1.00 94.94 104 ALA A O 1
ATOM 828 N N . ALA A 1 105 ? -12.205 -3.699 7.012 1.00 93.44 105 ALA A N 1
ATOM 829 C CA . ALA A 1 105 ? -13.600 -4.103 7.147 1.00 93.44 105 ALA A CA 1
ATOM 830 C C . ALA A 1 105 ? -13.770 -5.177 8.235 1.00 93.44 105 ALA A C 1
ATOM 832 O O . ALA A 1 105 ? -14.589 -5.014 9.141 1.00 93.44 105 ALA A O 1
ATOM 833 N N . ALA A 1 106 ? -12.940 -6.224 8.216 1.00 93.50 106 ALA A N 1
ATOM 834 C CA . ALA A 1 106 ? -12.981 -7.289 9.217 1.00 93.50 106 ALA A CA 1
ATOM 835 C C . ALA A 1 106 ? -12.689 -6.784 10.643 1.00 93.50 106 ALA A C 1
ATOM 837 O O . ALA A 1 106 ? -13.395 -7.157 11.585 1.00 93.50 106 ALA A O 1
ATOM 838 N N . ALA A 1 107 ? -11.688 -5.912 10.810 1.00 91.69 107 ALA A N 1
ATOM 839 C CA . ALA A 1 107 ? -11.350 -5.310 12.100 1.00 91.69 107 ALA A CA 1
ATOM 840 C C . ALA A 1 107 ? -12.511 -4.467 12.654 1.00 91.69 107 ALA A C 1
ATOM 842 O O . ALA A 1 107 ? -12.855 -4.575 13.832 1.00 91.69 107 ALA A O 1
ATOM 843 N N . ARG A 1 108 ? -13.180 -3.690 11.792 1.00 86.50 108 ARG A N 1
ATOM 844 C CA . ARG A 1 108 ? -14.370 -2.905 12.155 1.00 86.50 108 ARG A CA 1
ATOM 845 C C . ARG A 1 108 ? -15.543 -3.790 12.565 1.00 86.50 108 ARG A C 1
ATOM 847 O O . ARG A 1 108 ? -16.162 -3.533 13.595 1.00 86.50 108 ARG A O 1
ATOM 854 N N . SER A 1 109 ? -15.826 -4.852 11.810 1.00 88.12 109 SER A N 1
ATOM 855 C CA . SER A 1 109 ? -16.881 -5.810 12.162 1.00 88.12 109 SER A CA 1
ATOM 856 C C . SER A 1 109 ? -16.602 -6.537 13.480 1.00 88.12 109 SER A C 1
ATOM 858 O O . SER A 1 109 ? -17.538 -6.906 14.184 1.00 88.12 109 SER A O 1
ATOM 860 N N . ALA A 1 110 ? -15.333 -6.768 13.827 1.00 87.31 110 ALA A N 1
ATOM 861 C CA . ALA A 1 110 ? -14.960 -7.334 15.121 1.00 87.31 110 ALA A CA 1
ATOM 862 C C . ALA A 1 110 ? -15.158 -6.341 16.272 1.00 87.31 110 ALA A C 1
ATOM 864 O O . ALA A 1 110 ? -15.730 -6.716 17.292 1.00 87.31 110 ALA A O 1
ATOM 865 N N . ALA A 1 111 ? -14.754 -5.082 16.082 1.00 84.00 111 ALA A N 1
ATOM 866 C CA . ALA A 1 111 ? -14.929 -4.029 17.078 1.00 84.00 111 ALA A CA 1
ATOM 867 C C . ALA A 1 111 ? -16.412 -3.744 17.379 1.00 84.00 111 ALA A C 1
ATOM 869 O O . ALA A 1 111 ? -16.772 -3.605 18.541 1.00 84.00 111 ALA A O 1
ATOM 870 N N . ALA A 1 112 ? -17.276 -3.724 16.355 1.00 83.25 112 ALA A N 1
ATOM 871 C CA . ALA A 1 112 ? -18.717 -3.528 16.536 1.00 83.25 112 ALA A CA 1
ATOM 872 C C . ALA A 1 112 ? -19.348 -4.638 17.396 1.00 83.25 112 ALA A C 1
ATOM 874 O O . ALA A 1 112 ? -20.005 -4.350 18.387 1.00 83.25 112 ALA A O 1
ATOM 875 N N . ARG A 1 113 ? -19.054 -5.912 17.092 1.00 83.06 113 ARG A N 1
ATOM 876 C CA . ARG A 1 113 ? -19.557 -7.056 17.879 1.00 83.06 113 ARG A CA 1
ATOM 877 C C . ARG A 1 113 ? -19.117 -7.021 19.341 1.00 83.06 113 ARG A C 1
ATOM 879 O O . ARG A 1 113 ? -19.855 -7.473 20.205 1.00 83.06 113 ARG A O 1
ATOM 886 N N . ALA A 1 114 ? -17.912 -6.522 19.603 1.00 79.69 114 ALA A N 1
ATOM 887 C CA . ALA A 1 114 ? -17.375 -6.427 20.953 1.00 79.69 114 ALA A CA 1
ATOM 888 C C . ALA A 1 114 ? -17.933 -5.232 21.749 1.00 79.69 114 ALA A C 1
ATOM 890 O O . ALA A 1 114 ? -17.789 -5.219 22.964 1.00 79.69 114 ALA A O 1
ATOM 891 N N . ALA A 1 115 ? -18.542 -4.242 21.086 1.00 76.88 115 ALA A N 1
ATOM 892 C CA . ALA A 1 115 ? -19.240 -3.133 21.739 1.00 76.88 115 ALA A CA 1
ATOM 893 C C . ALA A 1 115 ? -20.690 -3.487 22.125 1.00 76.88 115 ALA A C 1
ATOM 895 O O . ALA A 1 115 ? -21.243 -2.866 23.027 1.00 76.88 115 ALA A O 1
ATOM 896 N N . ASP A 1 116 ? -21.279 -4.484 21.458 1.00 70.88 116 ASP A N 1
ATOM 897 C CA . ASP A 1 116 ? -22.648 -4.964 21.697 1.00 70.88 116 ASP A CA 1
ATOM 898 C C . ASP A 1 116 ? -22.731 -6.111 22.735 1.00 70.88 116 ASP A C 1
ATOM 900 O O . ASP A 1 116 ? -23.825 -6.611 23.001 1.00 70.88 116 ASP A O 1
ATOM 904 N N . SER A 1 117 ? -21.593 -6.564 23.287 1.00 65.25 117 SER A N 1
ATOM 905 C CA . SER A 1 117 ? -21.486 -7.649 24.289 1.00 65.25 117 SER A CA 1
ATOM 906 C C . SER A 1 117 ? -21.147 -7.109 25.674 1.00 65.25 117 SER A C 1
ATOM 908 O O . SER A 1 117 ? -21.697 -7.652 26.656 1.00 65.25 117 SER A O 1
#

Sequence (117 aa):
MDEPTLDALFVRRPERWGLRGDPVVWQQLQERLRGRPIPGFLPAIGTIVESEFAAITGVELPSRPGLDDHRYLRHLATGSGMSDGTVSLHFWRHTALPILIDRAAAARSAAARAADS

Organism: NCBI:txid1128680

Radius of gyration: 15.01 Å; chains: 1; bounding box: 45×24×41 Å

Secondary structure (DSSP, 8-state):
-PPPBGGGGGSS--SS-SSTTHHHHHHHHHHHTTTPBPPSSTHHHHHHHHHHHHHHHS----SS--TT-EEE-GGG--S-STTTTEEEHHHIIIIIHHHHHHHHHHHHHHHHHHH--